Protein AF-A0A3D6BX95-F1 (afdb_monomer_lite)

Organism: NCBI:txid1137281

Foldseek 3Di:
DVVVVVVVVVVVCVVVVVPDDDDDPAAKDWDWDQDPNDTWIWIWGWDADPVGIDIDIDTVVVVD

Secondary structure (DSSP, 8-state):
-HHHHHHHHHHHHHHHHTT-PPPP--EEEEEEEEETTEEEEEEEEEEE-SSSEEEEEE-GGGT-

Sequence (64 aa):
MTTLVKYSIVLAILLFGASAQAQKLDGSYSGILDVQGMQMELIINIAPTEEGYEATLDVPAQGA

Radius of gyration: 22.09 Å; chains: 1; bounding box: 49×17×57 Å

Structure (mmCIF, N/CA/C/O backbone):
data_AF-A0A3D6BX95-F1
#
_entry.id   AF-A0A3D6BX95-F1
#
loop_
_atom_site.group_PDB
_atom_site.id
_atom_site.type_symbol
_atom_site.label_atom_id
_atom_site.label_alt_id
_atom_site.label_comp_id
_atom_site.label_asym_id
_atom_site.label_entity_id
_atom_site.label_seq_id
_atom_site.pdbx_PDB_ins_code
_atom_site.Cartn_x
_atom_site.Cartn_y
_atom_site.Cartn_z
_atom_site.occupancy
_atom_site.B_iso_or_equiv
_atom_site.auth_seq_id
_atom_site.auth_comp_id
_atom_site.auth_asym_id
_atom_site.auth_atom_id
_atom_site.pdbx_PDB_model_num
ATOM 1 N N . MET A 1 1 ? 21.929 -5.964 -43.082 1.00 62.72 1 MET A N 1
ATOM 2 C CA . MET A 1 1 ? 20.967 -5.038 -42.433 1.00 62.72 1 MET A CA 1
ATOM 3 C C . MET A 1 1 ? 20.145 -5.703 -41.327 1.00 62.72 1 MET A C 1
ATOM 5 O O . MET A 1 1 ? 19.865 -5.050 -40.337 1.00 62.72 1 MET A O 1
ATOM 9 N N . THR A 1 2 ? 19.814 -6.993 -41.416 1.00 81.44 2 THR A N 1
ATOM 10 C CA . THR A 1 2 ? 19.011 -7.705 -40.401 1.00 81.44 2 THR A CA 1
ATOM 11 C C . THR A 1 2 ? 19.755 -8.003 -39.091 1.00 81.44 2 THR A C 1
ATOM 13 O O . THR A 1 2 ? 19.155 -7.939 -38.025 1.00 81.44 2 THR A O 1
ATOM 16 N N . THR A 1 3 ? 21.058 -8.295 -39.134 1.00 87.81 3 THR A N 1
ATOM 17 C CA . THR A 1 3 ? 21.854 -8.625 -37.934 1.00 87.81 3 THR A CA 1
ATOM 18 C C . THR A 1 3 ? 22.076 -7.419 -37.018 1.00 87.81 3 THR A C 1
ATOM 20 O O . THR A 1 3 ? 21.947 -7.536 -35.806 1.00 87.81 3 THR A O 1
ATOM 23 N N . LEU A 1 4 ? 22.334 -6.243 -37.600 1.00 88.88 4 LEU A N 1
ATOM 24 C CA . LEU A 1 4 ? 22.507 -4.994 -36.853 1.00 88.88 4 LEU A CA 1
ATOM 25 C C . LEU A 1 4 ? 21.222 -4.618 -36.099 1.00 88.88 4 LEU A C 1
ATOM 27 O O . LEU A 1 4 ? 21.276 -4.349 -34.907 1.00 88.88 4 LEU A O 1
ATOM 31 N N . VAL A 1 5 ? 20.065 -4.709 -36.767 1.00 92.06 5 VAL A N 1
ATOM 32 C CA . VAL A 1 5 ? 18.747 -4.440 -36.162 1.00 92.06 5 VAL A CA 1
ATOM 33 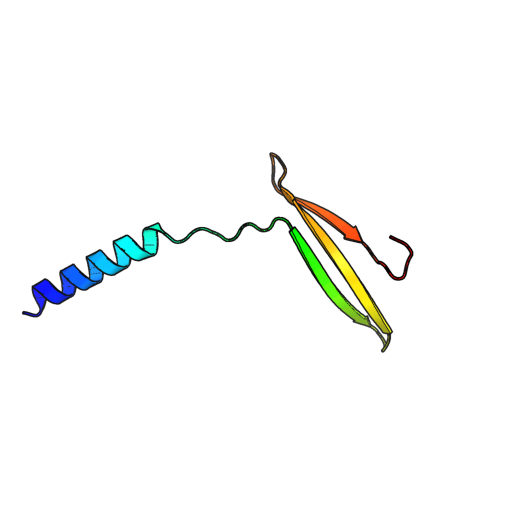C C . VAL A 1 5 ? 18.468 -5.375 -34.981 1.00 92.06 5 VAL A C 1
ATOM 35 O O . VAL A 1 5 ? 17.982 -4.922 -33.950 1.00 92.06 5 VAL A O 1
ATOM 38 N N . LYS A 1 6 ? 18.826 -6.663 -35.085 1.00 87.94 6 LYS A N 1
ATOM 39 C CA . LYS A 1 6 ? 18.682 -7.620 -33.974 1.00 87.94 6 LYS A CA 1
ATOM 40 C C . LYS A 1 6 ? 19.493 -7.199 -32.748 1.00 87.94 6 LYS A C 1
ATOM 42 O O . LYS A 1 6 ? 18.954 -7.194 -31.646 1.00 87.94 6 LYS A O 1
ATOM 47 N N . TYR A 1 7 ? 20.755 -6.809 -32.930 1.00 94.38 7 TYR A N 1
ATOM 48 C CA . TYR A 1 7 ? 21.587 -6.352 -31.815 1.00 94.38 7 TYR A CA 1
ATOM 49 C C . TYR A 1 7 ? 21.099 -5.028 -31.224 1.00 94.38 7 TYR A C 1
ATOM 51 O O . TYR A 1 7 ? 21.100 -4.879 -30.006 1.00 94.38 7 TYR A O 1
ATOM 59 N N . SER A 1 8 ? 20.609 -4.103 -32.055 1.00 93.56 8 SER A N 1
ATOM 60 C CA . SER A 1 8 ? 19.998 -2.856 -31.582 1.00 93.56 8 SER A CA 1
ATOM 61 C C . SER A 1 8 ? 18.755 -3.108 -30.721 1.00 93.56 8 SER A C 1
ATOM 63 O O . SER A 1 8 ? 18.595 -2.463 -29.690 1.00 93.56 8 SER A O 1
ATOM 65 N N . ILE A 1 9 ? 17.907 -4.073 -31.095 1.00 93.38 9 ILE A N 1
ATOM 66 C CA . ILE A 1 9 ? 16.725 -4.45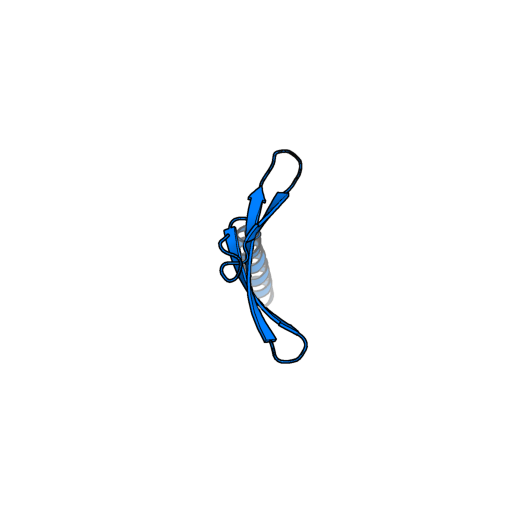7 -30.306 1.00 93.38 9 ILE A CA 1
ATOM 67 C C . ILE A 1 9 ? 17.135 -5.085 -28.969 1.00 93.38 9 ILE A C 1
ATOM 69 O O . ILE A 1 9 ? 16.596 -4.712 -27.931 1.00 93.38 9 ILE A O 1
ATOM 73 N N . VAL A 1 10 ? 18.109 -6.001 -28.973 1.00 93.75 10 VAL A N 1
ATOM 74 C CA . VAL A 1 10 ? 18.609 -6.628 -27.738 1.00 93.75 10 VAL A CA 1
ATOM 75 C C . VAL A 1 10 ? 19.191 -5.580 -26.791 1.00 93.75 10 VAL A C 1
ATOM 77 O O . VAL A 1 10 ? 18.884 -5.598 -25.603 1.00 93.75 10 VAL A O 1
ATOM 80 N N . LEU A 1 11 ? 19.976 -4.635 -27.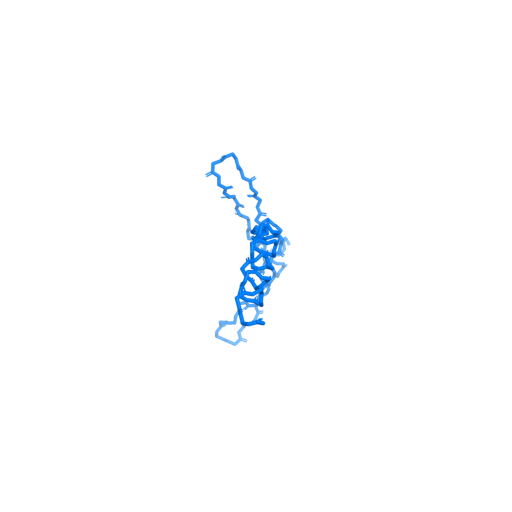316 1.00 92.62 11 LEU A N 1
ATOM 81 C CA . LEU A 1 11 ? 20.548 -3.546 -26.527 1.00 92.62 11 LEU A CA 1
ATOM 82 C C . LEU A 1 11 ? 19.461 -2.648 -25.923 1.00 92.62 11 LEU A C 1
ATOM 84 O O . LEU A 1 11 ? 19.546 -2.302 -24.749 1.00 92.62 11 LEU A O 1
ATOM 88 N N . ALA A 1 12 ? 18.424 -2.311 -26.694 1.00 90.81 12 ALA A N 1
ATOM 89 C CA . ALA A 1 12 ? 17.299 -1.528 -26.193 1.00 90.81 12 ALA A CA 1
ATOM 90 C C . ALA A 1 12 ? 16.588 -2.247 -25.033 1.00 90.81 12 ALA A C 1
ATOM 92 O O . ALA A 1 12 ? 16.381 -1.648 -23.982 1.00 90.81 12 ALA A O 1
ATOM 93 N N . ILE A 1 13 ? 16.287 -3.542 -25.173 1.00 91.75 13 ILE A N 1
ATOM 94 C CA . ILE A 1 13 ? 15.645 -4.335 -24.110 1.00 91.75 13 ILE A CA 1
ATOM 95 C C . ILE A 1 13 ? 16.505 -4.362 -22.840 1.00 91.75 13 ILE A C 1
ATOM 97 O O . ILE A 1 13 ? 15.977 -4.222 -21.740 1.00 91.75 13 ILE A O 1
ATOM 101 N N . LEU A 1 14 ? 17.826 -4.492 -22.979 1.00 91.00 14 LEU A N 1
ATOM 102 C CA . LEU A 1 14 ? 18.757 -4.528 -21.848 1.00 91.00 14 LEU A CA 1
ATOM 103 C C . LEU A 1 14 ? 18.797 -3.190 -21.092 1.00 91.00 14 LEU A C 1
ATOM 105 O O . LEU A 1 14 ? 18.798 -3.174 -19.863 1.00 91.00 14 LEU A O 1
ATOM 109 N N . LEU A 1 15 ? 18.773 -2.071 -21.823 1.00 88.69 15 LEU A N 1
ATOM 110 C CA . LEU A 1 15 ? 18.780 -0.725 -21.245 1.00 88.69 15 LEU A CA 1
ATOM 111 C C . LEU A 1 15 ? 17.445 -0.364 -20.575 1.00 88.69 15 LEU A C 1
ATOM 113 O O . LEU A 1 15 ? 17.453 0.216 -19.494 1.00 88.69 15 LEU A O 1
ATOM 117 N N . PHE A 1 16 ? 16.307 -0.723 -21.180 1.00 85.00 16 PHE A N 1
ATOM 118 C CA . PHE A 1 16 ? 14.981 -0.446 -20.611 1.00 85.00 16 PHE A CA 1
ATOM 119 C C . PHE A 1 16 ? 14.578 -1.426 -19.501 1.00 85.00 16 PHE A C 1
ATOM 121 O O . PHE A 1 16 ? 13.811 -1.062 -18.617 1.00 85.00 16 PHE A O 1
ATOM 128 N N . GLY A 1 17 ? 15.093 -2.657 -19.511 1.00 82.00 17 GLY A N 1
ATOM 129 C CA . GLY A 1 17 ? 14.850 -3.624 -18.438 1.00 82.00 17 GLY A CA 1
ATOM 130 C C . GLY A 1 17 ? 15.573 -3.269 -17.136 1.00 82.00 17 GLY A C 1
ATOM 131 O O . GLY A 1 17 ? 15.050 -3.527 -16.057 1.00 82.00 17 GLY A O 1
ATOM 132 N N . ALA A 1 18 ? 16.747 -2.634 -17.220 1.00 76.31 18 ALA A N 1
ATOM 133 C CA . ALA A 1 18 ? 17.544 -2.258 -16.050 1.00 76.31 18 ALA A CA 1
ATOM 134 C C . ALA A 1 18 ? 16.944 -1.102 -15.226 1.00 76.31 18 ALA A C 1
ATOM 136 O O . ALA A 1 18 ? 17.336 -0.901 -14.078 1.00 76.31 18 ALA A O 1
ATOM 137 N N . SER A 1 19 ? 16.005 -0.337 -15.788 1.00 77.00 19 SER A N 1
ATOM 138 C CA . SER A 1 19 ? 15.322 0.763 -15.097 1.00 77.00 19 SER A CA 1
ATOM 139 C C . SER A 1 19 ? 13.988 0.360 -14.464 1.00 77.00 19 SER A C 1
ATOM 141 O O . SER A 1 19 ? 13.319 1.208 -13.870 1.00 77.00 19 SER A O 1
ATOM 143 N N . ALA A 1 20 ? 13.597 -0.915 -14.555 1.00 79.12 20 ALA A N 1
ATOM 144 C CA . ALA A 1 20 ? 12.394 -1.425 -13.914 1.00 79.12 20 ALA A CA 1
ATOM 145 C C . ALA A 1 20 ? 12.574 -1.453 -12.387 1.00 79.12 20 ALA A C 1
ATOM 147 O O . ALA A 1 20 ? 13.099 -2.405 -11.815 1.00 79.12 20 ALA A O 1
ATOM 148 N N . GLN A 1 21 ? 12.146 -0.381 -11.724 1.00 79.88 21 GLN A N 1
ATOM 149 C CA . GLN A 1 21 ? 12.019 -0.337 -10.272 1.00 79.88 21 GLN A CA 1
ATOM 150 C C . GLN A 1 21 ? 10.704 -1.009 -9.875 1.00 79.88 21 GLN A C 1
ATOM 152 O O . GLN A 1 21 ? 9.655 -0.714 -10.454 1.00 79.88 21 GLN A O 1
ATOM 157 N N . ALA A 1 22 ? 10.741 -1.894 -8.879 1.00 79.50 22 ALA A N 1
ATOM 158 C CA . ALA A 1 22 ? 9.513 -2.350 -8.242 1.00 79.50 22 ALA A CA 1
ATOM 159 C C . ALA A 1 22 ? 8.832 -1.143 -7.579 1.00 79.50 22 ALA A C 1
ATOM 161 O O . ALA A 1 22 ? 9.494 -0.338 -6.916 1.00 79.50 22 ALA A O 1
ATOM 162 N N . GLN A 1 23 ? 7.521 -0.996 -7.776 1.00 80.50 23 GLN A N 1
ATOM 163 C CA . GLN A 1 23 ? 6.764 -0.005 -7.018 1.00 80.50 23 GLN A CA 1
ATOM 164 C C . GLN A 1 23 ? 6.839 -0.378 -5.541 1.00 80.50 23 GLN A C 1
ATOM 166 O O . GLN A 1 23 ? 6.699 -1.550 -5.182 1.00 80.50 23 GLN A O 1
ATOM 171 N N . LYS A 1 24 ? 7.101 0.614 -4.694 1.00 87.12 24 LYS A N 1
ATOM 172 C CA . LYS A 1 24 ? 7.068 0.389 -3.260 1.00 87.12 24 LYS A CA 1
ATOM 173 C C . LYS A 1 24 ? 5.610 0.280 -2.803 1.00 87.12 24 LYS A C 1
ATOM 175 O O . LYS A 1 24 ? 4.750 0.980 -3.332 1.00 87.12 24 LYS A O 1
ATOM 180 N N . LEU A 1 25 ? 5.350 -0.619 -1.856 1.00 90.75 25 LEU A N 1
ATOM 181 C CA . LEU A 1 25 ? 4.010 -0.870 -1.318 1.00 90.75 25 LEU A CA 1
ATOM 182 C C . LEU A 1 25 ? 3.622 0.114 -0.198 1.00 90.75 25 LEU A C 1
ATOM 184 O O . LEU A 1 25 ? 2.465 0.148 0.206 1.00 90.75 25 LEU A O 1
ATOM 188 N N . ASP A 1 26 ? 4.552 0.917 0.312 1.00 94.88 26 ASP A N 1
ATOM 189 C CA . ASP A 1 26 ? 4.294 1.870 1.390 1.00 94.88 26 ASP A CA 1
ATOM 190 C C . ASP A 1 26 ? 3.367 3.017 0.959 1.00 94.88 26 ASP A C 1
ATOM 192 O O . ASP A 1 26 ? 3.427 3.500 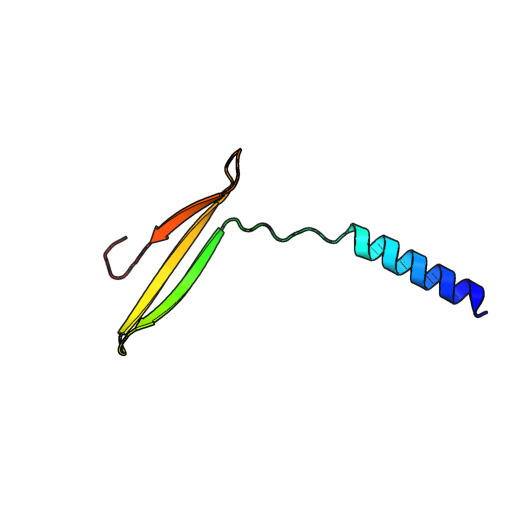-0.171 1.00 94.88 26 ASP A O 1
ATOM 196 N N . GLY A 1 27 ? 2.497 3.447 1.874 1.00 95.38 27 GLY A N 1
ATOM 197 C CA . GLY A 1 27 ? 1.528 4.518 1.640 1.00 95.38 27 GLY A CA 1
ATOM 198 C C . GLY A 1 27 ? 0.123 4.200 2.149 1.00 95.38 27 GLY A C 1
ATOM 199 O O . GLY A 1 27 ? -0.101 3.194 2.822 1.00 95.38 27 GLY A O 1
ATOM 200 N N . SER A 1 28 ? -0.821 5.080 1.816 1.00 97.38 28 SER A N 1
ATOM 201 C CA . SER A 1 28 ? -2.229 4.963 2.206 1.00 97.38 28 SER A CA 1
ATOM 202 C C . SER A 1 28 ? -3.094 4.590 1.009 1.00 97.38 28 SER A C 1
ATOM 204 O O . SER A 1 28 ? -3.047 5.242 -0.037 1.00 97.38 28 SER A O 1
ATOM 206 N N . TYR A 1 29 ? -3.921 3.566 1.185 1.00 97.00 29 TYR A N 1
ATOM 207 C CA . TYR A 1 29 ? -4.803 3.030 0.157 1.00 97.00 29 TYR A CA 1
ATOM 208 C C . TYR A 1 29 ? -6.244 3.124 0.647 1.00 97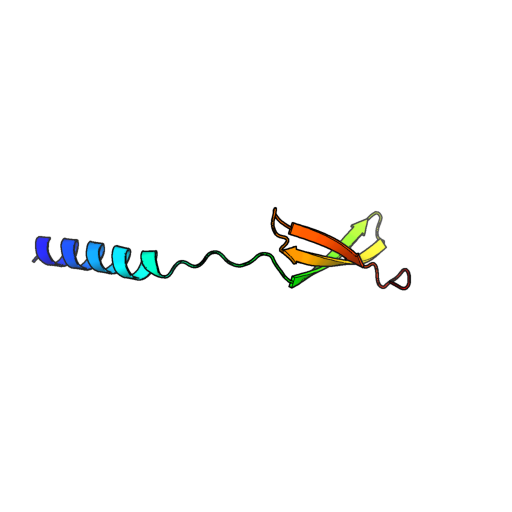.00 29 TYR A C 1
ATOM 210 O O . TYR A 1 29 ? -6.626 2.421 1.582 1.00 97.00 29 TYR A O 1
ATOM 218 N N . SER A 1 30 ? -7.031 4.002 0.024 1.00 97.06 30 SER A N 1
ATOM 219 C CA . SER A 1 30 ? -8.462 4.129 0.311 1.00 97.06 30 SER A CA 1
ATOM 220 C C . SER A 1 30 ? -9.274 3.207 -0.600 1.00 97.06 30 SER A C 1
ATOM 222 O O . SER A 1 30 ? -8.982 3.062 -1.792 1.00 97.06 30 SER A O 1
ATOM 224 N N . GLY A 1 31 ? -10.296 2.578 -0.031 1.00 96.81 31 GLY A N 1
ATOM 225 C CA . GLY A 1 31 ? -11.261 1.755 -0.743 1.00 96.81 31 GLY A CA 1
ATOM 226 C C . GLY A 1 31 ? -12.635 1.807 -0.085 1.00 96.81 31 GLY A C 1
ATOM 227 O O . GLY A 1 31 ? -12.767 2.129 1.094 1.00 96.81 31 GLY A O 1
ATOM 228 N N . ILE A 1 32 ? -13.672 1.472 -0.854 1.00 97.12 32 ILE A N 1
ATOM 229 C CA . ILE A 1 32 ? -15.043 1.376 -0.347 1.00 97.12 32 ILE A CA 1
ATOM 230 C C . ILE A 1 32 ? -15.387 -0.088 -0.097 1.00 97.12 32 ILE A C 1
ATOM 232 O O . ILE A 1 32 ? -15.384 -0.907 -1.016 1.00 97.12 32 ILE A O 1
ATOM 236 N N . LEU A 1 33 ? -15.722 -0.404 1.149 1.00 95.19 33 LEU A N 1
ATOM 237 C CA . LEU A 1 33 ? -16.384 -1.644 1.511 1.00 95.19 33 LEU A CA 1
ATOM 238 C C . LEU A 1 33 ? -17.879 -1.502 1.223 1.00 95.19 33 LEU A C 1
ATOM 240 O O . LEU A 1 33 ? -18.571 -0.753 1.910 1.00 95.19 33 LEU A O 1
ATOM 244 N N . ASP A 1 34 ? -18.362 -2.224 0.214 1.00 96.00 34 ASP A N 1
ATOM 245 C CA . ASP A 1 34 ? -19.786 -2.326 -0.109 1.00 96.00 34 ASP A CA 1
ATOM 246 C C . ASP A 1 34 ? -20.339 -3.653 0.425 1.00 96.00 34 ASP A C 1
ATOM 248 O O . ASP A 1 34 ? -20.008 -4.734 -0.071 1.00 96.00 34 ASP A O 1
ATOM 252 N N . VAL A 1 35 ? -21.138 -3.580 1.491 1.00 93.19 35 VAL A N 1
ATOM 253 C CA . VAL A 1 35 ? -21.739 -4.749 2.142 1.00 93.19 35 VAL A CA 1
ATOM 254 C C . VAL A 1 35 ? -23.190 -4.445 2.473 1.00 93.19 35 VAL A C 1
ATOM 256 O O . VAL A 1 35 ? -23.494 -3.520 3.220 1.00 93.19 35 VAL A O 1
ATOM 259 N N . GLN A 1 36 ? -24.101 -5.267 1.944 1.00 92.62 36 GLN A N 1
ATOM 260 C CA . GLN A 1 36 ? -25.543 -5.173 2.214 1.00 92.62 36 GLN A CA 1
ATOM 261 C C . GLN A 1 36 ? -26.136 -3.778 1.927 1.00 92.62 36 GLN A C 1
ATOM 263 O O . GLN A 1 36 ? -27.047 -3.330 2.618 1.00 92.62 36 GLN A O 1
ATOM 268 N N . GLY A 1 37 ? -25.627 -3.085 0.902 1.00 91.38 37 GLY A N 1
ATOM 269 C CA . GLY A 1 37 ? -26.083 -1.743 0.528 1.00 91.38 37 GLY A CA 1
ATOM 270 C C . GLY A 1 37 ? -25.549 -0.622 1.424 1.00 91.38 37 GLY A C 1
ATOM 271 O O . GLY A 1 37 ? -25.935 0.531 1.242 1.00 91.38 37 GLY A O 1
ATOM 272 N N . MET A 1 38 ? -24.666 -0.936 2.375 1.00 92.56 38 MET A N 1
ATOM 273 C CA . MET A 1 38 ? -23.875 0.051 3.100 1.00 92.56 38 MET A CA 1
ATOM 274 C C . MET A 1 38 ? -22.519 0.209 2.421 1.00 92.56 38 MET A C 1
ATOM 276 O O . MET A 1 38 ? -21.862 -0.782 2.108 1.00 92.56 38 MET A O 1
ATOM 280 N N . GLN A 1 39 ? -22.094 1.458 2.246 1.00 95.19 39 GLN A N 1
ATOM 281 C CA . GLN A 1 39 ? -20.770 1.810 1.744 1.00 95.19 39 GLN A CA 1
ATOM 282 C C . GLN A 1 39 ? -19.963 2.452 2.866 1.00 95.19 39 GLN A C 1
ATOM 284 O O . GLN A 1 39 ? -20.422 3.402 3.501 1.00 95.19 39 GLN A O 1
ATOM 289 N N . MET A 1 40 ? -18.772 1.920 3.118 1.00 94.88 40 MET A N 1
ATOM 290 C CA . MET A 1 40 ? -17.878 2.396 4.168 1.00 94.88 40 MET A CA 1
ATOM 291 C C . MET A 1 40 ? -16.484 2.616 3.601 1.00 94.88 40 MET A C 1
ATOM 293 O O . MET A 1 40 ? -15.933 1.724 2.960 1.00 94.88 40 MET A O 1
ATOM 297 N N . GLU A 1 41 ? -15.916 3.794 3.840 1.00 96.69 41 GLU A N 1
ATOM 298 C CA . GLU A 1 41 ? -14.521 4.055 3.500 1.00 96.69 41 GLU A CA 1
ATOM 299 C C . GLU A 1 41 ? -13.599 3.324 4.475 1.00 96.69 41 GLU A C 1
ATOM 301 O O . GLU A 1 41 ? -13.773 3.395 5.693 1.00 96.69 41 GLU A O 1
ATOM 306 N N . LEU A 1 42 ? -12.626 2.625 3.906 1.00 97.19 42 LEU A N 1
ATOM 307 C CA . LEU A 1 42 ? -11.538 1.961 4.597 1.00 97.19 42 LEU A CA 1
ATOM 308 C C . LEU A 1 42 ? -10.230 2.548 4.082 1.00 97.19 42 LEU A C 1
ATOM 310 O O . LEU A 1 42 ? -10.018 2.597 2.870 1.00 97.19 42 LEU A O 1
ATOM 314 N N . ILE A 1 43 ? -9.345 2.946 4.988 1.00 98.06 43 ILE A N 1
ATOM 315 C CA . ILE A 1 43 ? -8.009 3.428 4.643 1.00 98.06 43 ILE A CA 1
ATOM 316 C C . ILE A 1 43 ? -6.995 2.464 5.245 1.00 98.06 43 ILE A C 1
ATOM 318 O O . ILE A 1 43 ? -6.919 2.308 6.459 1.00 98.06 43 ILE A O 1
ATOM 322 N N . ILE A 1 44 ? -6.219 1.797 4.393 1.00 97.75 44 ILE A N 1
ATOM 323 C CA . ILE A 1 44 ? -5.118 0.934 4.825 1.00 97.75 44 ILE A CA 1
ATOM 324 C C . ILE A 1 44 ? -3.826 1.735 4.723 1.00 97.75 44 ILE A C 1
ATOM 326 O O . ILE A 1 44 ? -3.434 2.127 3.622 1.00 97.75 44 ILE A O 1
ATOM 330 N N . ASN A 1 45 ? -3.151 1.950 5.847 1.00 97.69 45 ASN A N 1
ATOM 331 C CA . ASN A 1 45 ? -1.830 2.570 5.877 1.00 97.69 45 ASN A CA 1
ATOM 332 C C . ASN A 1 45 ? -0.777 1.472 5.970 1.00 97.69 45 ASN A C 1
ATOM 334 O O . ASN A 1 45 ? -0.771 0.726 6.942 1.00 97.69 45 ASN A O 1
ATOM 338 N N . ILE A 1 46 ? 0.101 1.370 4.975 1.00 97.94 46 ILE A N 1
ATOM 339 C CA . ILE A 1 46 ? 1.163 0.363 4.905 1.00 97.94 46 ILE A CA 1
ATOM 340 C C . ILE A 1 46 ? 2.510 1.042 5.145 1.00 97.94 46 ILE A C 1
ATOM 342 O O . ILE A 1 46 ? 2.874 1.979 4.430 1.00 97.94 46 ILE A O 1
ATOM 346 N N . ALA A 1 47 ? 3.270 0.534 6.113 1.00 97.12 47 ALA A N 1
ATOM 347 C CA . ALA A 1 47 ? 4.616 0.995 6.430 1.00 97.12 47 ALA A CA 1
ATOM 348 C C . ALA A 1 47 ? 5.620 -0.170 6.349 1.00 97.12 47 ALA A C 1
ATOM 350 O O . ALA A 1 47 ? 5.312 -1.279 6.791 1.00 97.12 47 ALA A O 1
ATOM 351 N N . PRO A 1 48 ? 6.820 0.042 5.780 1.00 95.44 48 PRO A N 1
ATOM 352 C CA . PRO A 1 48 ? 7.860 -0.975 5.758 1.00 95.44 48 PRO A CA 1
ATOM 353 C C . PRO A 1 48 ? 8.477 -1.140 7.152 1.00 95.44 48 PRO A C 1
ATOM 355 O O . PRO A 1 48 ? 8.640 -0.170 7.893 1.00 95.44 48 PRO A O 1
ATOM 358 N N . THR A 1 49 ? 8.873 -2.363 7.478 1.00 95.25 49 THR A N 1
ATOM 359 C CA . THR A 1 49 ? 9.622 -2.721 8.688 1.00 95.25 49 THR A CA 1
ATOM 360 C C . THR A 1 49 ? 10.932 -3.412 8.300 1.00 95.25 49 THR A C 1
ATOM 362 O O . THR A 1 49 ? 11.194 -3.645 7.120 1.00 95.25 49 THR A O 1
ATOM 365 N N . GLU A 1 50 ? 11.780 -3.746 9.278 1.00 94.62 50 GLU A N 1
ATOM 366 C CA . GLU A 1 50 ? 13.032 -4.474 9.008 1.00 94.62 50 GLU A CA 1
ATOM 367 C C . GLU A 1 50 ? 12.792 -5.872 8.412 1.00 94.62 50 GLU A C 1
ATOM 369 O O . GLU A 1 50 ? 13.593 -6.344 7.608 1.00 94.62 50 GLU A O 1
ATOM 374 N N . GLU A 1 51 ? 11.674 -6.516 8.766 1.00 93.00 51 GLU A N 1
ATOM 375 C CA . GLU A 1 51 ? 11.344 -7.888 8.356 1.00 93.00 51 GLU A CA 1
ATOM 376 C C . GLU A 1 51 ? 10.199 -7.969 7.327 1.00 93.00 51 GLU A C 1
ATOM 378 O O . GLU A 1 51 ? 9.846 -9.062 6.880 1.00 93.00 51 GLU A O 1
ATOM 383 N N . GLY A 1 52 ? 9.606 -6.840 6.920 1.00 93.44 52 GLY A N 1
ATOM 384 C CA . GLY A 1 52 ? 8.489 -6.838 5.976 1.00 93.44 52 GLY A CA 1
ATOM 385 C C . GLY A 1 52 ? 7.668 -5.553 5.988 1.00 93.44 52 GLY A C 1
ATOM 386 O O . GLY A 1 52 ? 8.191 -4.472 5.732 1.00 93.44 52 GLY A O 1
ATOM 387 N N . TYR A 1 53 ? 6.363 -5.687 6.230 1.00 96.19 53 TYR A N 1
ATOM 388 C CA . TYR A 1 53 ? 5.414 -4.577 6.275 1.00 96.19 53 TYR A CA 1
ATOM 389 C C . TYR A 1 53 ? 4.482 -4.716 7.473 1.00 96.19 53 TYR A C 1
ATOM 391 O O . TYR A 1 53 ? 4.056 -5.818 7.818 1.00 96.19 53 TYR A O 1
ATOM 399 N N . GLU A 1 54 ? 4.129 -3.582 8.057 1.00 97.19 54 GLU A N 1
ATOM 400 C CA . GLU A 1 54 ? 3.049 -3.440 9.023 1.00 97.19 54 GLU A CA 1
ATOM 401 C C . GLU A 1 54 ? 1.932 -2.604 8.390 1.00 97.19 54 GLU A C 1
ATOM 403 O O . GLU A 1 54 ? 2.193 -1.758 7.527 1.00 97.19 54 GLU A O 1
ATOM 408 N N . ALA A 1 55 ? 0.683 -2.858 8.787 1.00 97.31 55 ALA A N 1
ATOM 409 C CA . ALA A 1 55 ? -0.456 -2.096 8.300 1.00 97.31 55 ALA A CA 1
ATOM 410 C C . ALA A 1 55 ? -1.453 -1.758 9.410 1.00 97.31 55 ALA A C 1
ATOM 412 O O . ALA A 1 55 ? -1.760 -2.604 10.252 1.00 97.31 55 ALA A O 1
ATOM 413 N N . THR A 1 56 ? -2.003 -0.545 9.361 1.00 97.38 56 THR A N 1
ATOM 414 C CA . THR A 1 56 ? -3.176 -0.146 10.150 1.00 97.38 56 THR A CA 1
ATOM 415 C C . THR A 1 56 ? -4.385 0.030 9.241 1.00 97.38 56 THR A C 1
ATOM 417 O O . THR A 1 56 ? -4.245 0.283 8.042 1.00 97.38 56 THR A O 1
ATOM 420 N N . LEU A 1 57 ? -5.577 -0.136 9.812 1.00 97.12 57 LEU A N 1
ATOM 421 C CA . LEU A 1 57 ? -6.845 0.110 9.139 1.00 97.12 57 LEU A CA 1
ATOM 422 C C . LEU A 1 57 ? -7.567 1.242 9.862 1.00 97.12 57 LEU A C 1
ATOM 424 O O . LEU A 1 57 ? -7.989 1.062 11.005 1.00 97.12 57 LEU A O 1
ATOM 428 N N . ASP A 1 58 ? -7.768 2.349 9.160 1.00 97.31 58 ASP A N 1
ATOM 429 C CA . ASP A 1 58 ? -8.586 3.453 9.634 1.00 97.31 58 ASP A CA 1
ATOM 430 C C . ASP A 1 58 ? -9.972 3.353 8.992 1.00 97.31 58 ASP A C 1
ATOM 432 O O . ASP A 1 58 ? -10.126 3.101 7.790 1.00 97.31 58 ASP A O 1
ATOM 436 N N . VAL A 1 59 ? -10.999 3.548 9.814 1.00 95.94 59 VAL A N 1
ATOM 437 C CA . VAL A 1 59 ? -12.397 3.605 9.388 1.00 95.94 59 VAL A CA 1
ATOM 438 C C . VAL A 1 59 ? -12.944 4.980 9.781 1.00 95.94 59 VAL A C 1
ATOM 440 O O . VAL A 1 59 ? -13.438 5.133 10.902 1.00 95.94 59 VAL A O 1
ATOM 443 N N . PRO A 1 60 ? -12.894 5.992 8.891 1.00 94.31 60 PRO A N 1
ATOM 444 C CA . PRO A 1 60 ? -13.267 7.373 9.226 1.00 94.31 60 PRO A CA 1
ATOM 445 C C . PRO A 1 60 ? -14.688 7.497 9.790 1.00 94.31 60 PRO A C 1
ATOM 447 O O . PRO A 1 60 ? -14.954 8.264 10.715 1.00 94.31 60 PRO A O 1
ATOM 450 N N . ALA A 1 61 ? -15.612 6.674 9.284 1.00 91.81 61 ALA A N 1
ATOM 451 C CA . ALA A 1 61 ? -16.996 6.628 9.754 1.00 91.81 61 ALA A CA 1
ATOM 452 C C . ALA A 1 61 ? -17.139 6.192 11.228 1.00 91.81 61 ALA A C 1
ATOM 454 O O . ALA A 1 61 ? -18.185 6.417 11.833 1.00 91.81 61 ALA A O 1
ATOM 455 N N . GLN A 1 62 ? -16.108 5.568 11.803 1.00 88.00 62 GLN A N 1
ATOM 456 C CA . GLN A 1 62 ? -16.055 5.126 13.197 1.00 88.00 62 GLN A CA 1
ATOM 457 C C . GLN A 1 62 ? -15.191 6.044 14.081 1.00 88.00 62 GLN A C 1
ATOM 459 O O . GLN A 1 62 ? -14.972 5.729 15.249 1.00 88.00 62 GLN A O 1
ATOM 464 N N . GLY A 1 63 ? -14.749 7.194 13.557 1.00 84.56 63 GLY A N 1
ATOM 465 C CA . GLY A 1 63 ? -13.962 8.185 14.299 1.00 84.56 63 GLY A CA 1
ATOM 466 C C . GLY A 1 63 ? -12.478 7.842 14.445 1.00 84.56 63 GLY A C 1
ATOM 467 O O . GLY A 1 63 ? -11.841 8.379 15.351 1.00 84.56 63 GLY A O 1
ATOM 468 N N . ALA A 1 64 ? -11.970 6.942 13.597 1.00 72.00 64 ALA A N 1
ATOM 469 C CA . ALA A 1 64 ? -10.539 6.708 13.415 1.00 72.00 64 ALA A CA 1
ATOM 470 C C . ALA A 1 64 ? -9.883 7.871 12.654 1.00 72.00 64 ALA A C 1
ATOM 472 O O . ALA A 1 64 ? -10.558 8.434 11.758 1.00 72.00 64 ALA A O 1
#

pLDDT: mean 91.22, std 7.22, range [62.72, 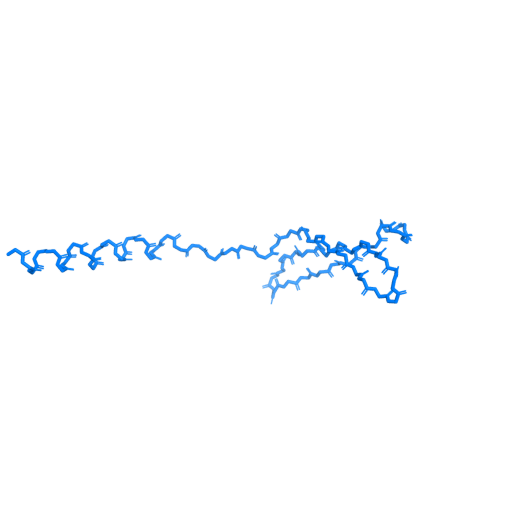98.06]